Protein AF-A0A8T5YRN6-F1 (afdb_monomer_lite)

Organism: Escherichia coli (NCBI:txid562)

Secondary structure (DSSP, 8-state):
---HHHHHT--TTPPPP-PPPSSEEEEETTEEEEEEEEEEETTEEEEEE----------

Structure (mmCIF, N/CA/C/O backbone):
data_AF-A0A8T5YRN6-F1
#
_entry.id   AF-A0A8T5YRN6-F1
#
loop_
_atom_site.group_PDB
_atom_site.id
_atom_site.type_symbol
_atom_site.label_atom_id
_atom_site.label_alt_id
_atom_site.label_comp_id
_atom_site.label_asym_id
_atom_site.label_entity_id
_atom_site.label_seq_id
_atom_site.pdbx_PDB_ins_code
_atom_site.Cartn_x
_atom_site.Cartn_y
_atom_site.Cartn_z
_atom_site.occupancy
_atom_site.B_iso_or_equiv
_atom_site.auth_seq_id
_atom_site.auth_comp_id
_atom_site.auth_asym_id
_atom_site.auth_atom_id
_atom_site.pdbx_PDB_model_num
ATOM 1 N N . SER A 1 1 ? 15.511 4.054 -0.303 1.00 73.94 1 SER A N 1
ATOM 2 C CA . SER A 1 1 ? 15.008 4.808 -1.469 1.00 73.94 1 SER A CA 1
ATOM 3 C C . SER A 1 1 ? 15.604 4.201 -2.726 1.00 73.94 1 SER A C 1
ATOM 5 O O . SER A 1 1 ? 16.713 3.688 -2.663 1.00 73.94 1 SER A O 1
ATOM 7 N N . MET A 1 2 ? 14.856 4.207 -3.827 1.00 87.31 2 MET A N 1
ATOM 8 C CA . MET A 1 2 ? 15.276 3.665 -5.125 1.00 87.31 2 MET A CA 1
ATOM 9 C C . MET A 1 2 ? 15.724 4.818 -6.032 1.00 87.31 2 MET A C 1
ATOM 11 O O . MET A 1 2 ? 15.143 5.903 -5.950 1.00 87.31 2 MET A O 1
ATOM 15 N N . ASN A 1 3 ? 16.771 4.626 -6.840 1.00 92.81 3 ASN A N 1
ATOM 16 C CA . ASN A 1 3 ? 17.280 5.689 -7.711 1.00 92.81 3 ASN A CA 1
ATOM 17 C C . ASN A 1 3 ? 16.580 5.679 -9.091 1.00 92.81 3 ASN A C 1
ATOM 19 O O . ASN A 1 3 ? 15.814 4.774 -9.419 1.00 92.81 3 ASN A O 1
ATOM 23 N N . VAL A 1 4 ? 16.828 6.710 -9.908 1.00 94.69 4 VAL A N 1
ATOM 24 C CA . VAL A 1 4 ? 16.190 6.862 -11.232 1.00 94.69 4 VAL A CA 1
ATOM 25 C C . VAL A 1 4 ? 16.612 5.767 -12.218 1.00 94.69 4 VAL A C 1
ATOM 27 O O . VAL A 1 4 ? 15.800 5.340 -13.035 1.00 94.69 4 VAL A O 1
ATOM 30 N N . ALA A 1 5 ? 17.861 5.301 -12.146 1.00 93.75 5 ALA A N 1
ATOM 31 C CA . ALA A 1 5 ? 18.337 4.224 -13.007 1.00 93.75 5 ALA A CA 1
ATOM 32 C C . ALA A 1 5 ? 17.618 2.908 -12.682 1.00 93.75 5 ALA A C 1
ATOM 34 O O . ALA A 1 5 ? 17.167 2.234 -13.602 1.00 93.75 5 ALA A O 1
ATOM 35 N N . ASP A 1 6 ? 17.430 2.596 -11.397 1.00 91.62 6 ASP A N 1
ATOM 36 C CA . ASP A 1 6 ? 16.691 1.413 -10.944 1.00 91.62 6 ASP A CA 1
ATOM 37 C C . ASP A 1 6 ? 15.231 1.454 -11.431 1.00 91.62 6 ASP A C 1
ATOM 39 O O . ASP A 1 6 ? 14.726 0.474 -11.976 1.00 91.62 6 ASP A O 1
ATOM 43 N N . LEU A 1 7 ? 14.568 2.614 -11.309 1.00 91.75 7 LEU A N 1
ATOM 44 C CA . LEU A 1 7 ? 13.194 2.831 -11.785 1.00 91.75 7 LEU A CA 1
ATOM 45 C C . LEU A 1 7 ? 13.040 2.564 -13.289 1.00 91.75 7 LEU A C 1
ATOM 47 O O . LEU A 1 7 ? 12.046 1.980 -13.715 1.00 91.75 7 LEU A O 1
ATOM 51 N N . ALA A 1 8 ? 14.020 2.981 -14.094 1.00 95.00 8 ALA A N 1
ATOM 52 C CA . ALA A 1 8 ? 13.988 2.823 -15.547 1.00 95.00 8 ALA A CA 1
ATOM 53 C C . ALA A 1 8 ? 14.157 1.366 -16.014 1.00 95.00 8 ALA A C 1
ATOM 55 O O . ALA A 1 8 ? 13.905 1.072 -17.181 1.00 95.00 8 ALA A O 1
ATOM 56 N N . GLN A 1 9 ? 14.610 0.470 -15.133 1.00 94.88 9 GLN A N 1
ATOM 57 C CA . GLN A 1 9 ? 14.842 -0.944 -15.440 1.00 94.88 9 GLN A CA 1
ATOM 58 C C . GLN A 1 9 ? 13.715 -1.869 -14.948 1.00 94.88 9 GLN A C 1
ATOM 60 O O . GLN A 1 9 ? 13.795 -3.077 -15.179 1.00 94.88 9 GLN A O 1
ATOM 65 N N . ILE A 1 10 ? 12.673 -1.330 -14.299 1.00 95.31 10 ILE A N 1
ATOM 66 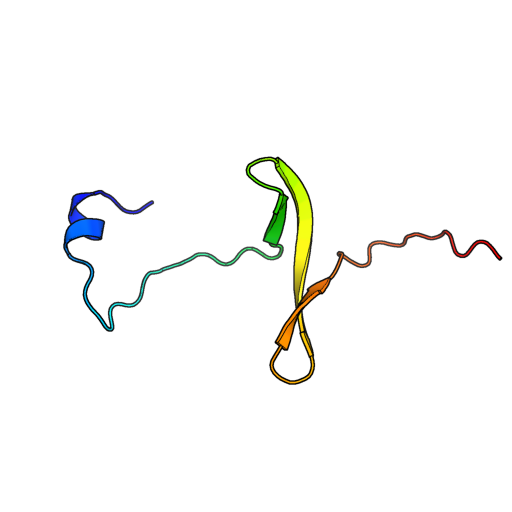C CA . ILE A 1 10 ? 11.536 -2.120 -13.808 1.00 95.31 10 ILE A CA 1
ATOM 67 C C . ILE A 1 10 ? 10.820 -2.790 -14.981 1.00 95.31 10 ILE A C 1
ATOM 69 O O . ILE A 1 10 ? 10.406 -2.137 -15.942 1.00 95.31 10 ILE A O 1
ATOM 73 N N . LYS A 1 11 ? 10.610 -4.099 -14.866 1.00 96.75 11 LYS A N 1
ATOM 74 C CA . LYS A 1 11 ? 9.830 -4.904 -15.810 1.00 96.75 11 LYS A CA 1
ATOM 75 C C . LYS A 1 11 ? 8.720 -5.671 -15.100 1.00 96.75 11 LYS A C 1
ATOM 77 O O . LYS A 1 11 ? 8.707 -5.835 -13.881 1.00 96.75 11 LYS A O 1
ATOM 82 N N . ALA A 1 12 ? 7.771 -6.167 -15.891 1.00 96.94 12 ALA A N 1
ATOM 83 C CA . ALA A 1 12 ? 6.705 -7.023 -15.386 1.00 96.94 12 ALA A CA 1
ATOM 84 C C . ALA A 1 12 ? 7.290 -8.244 -14.654 1.00 96.94 12 ALA A C 1
ATOM 86 O O . ALA A 1 12 ? 8.165 -8.932 -15.182 1.00 96.94 12 ALA A O 1
ATOM 87 N N . GLY A 1 13 ? 6.783 -8.503 -13.448 1.00 96.19 13 GLY A N 1
ATOM 88 C CA . GLY A 1 13 ? 7.234 -9.602 -12.592 1.00 96.19 13 GLY A CA 1
ATOM 89 C C . GLY A 1 13 ? 8.364 -9.246 -11.623 1.00 96.19 13 GLY A C 1
ATOM 90 O O . GLY A 1 13 ? 8.690 -10.077 -10.779 1.00 96.19 13 GLY A O 1
ATOM 91 N N . ASP A 1 14 ? 8.937 -8.041 -11.693 1.00 95.06 14 ASP A N 1
ATOM 92 C CA . ASP A 1 14 ? 9.893 -7.596 -10.678 1.00 95.06 14 ASP A CA 1
ATOM 93 C C . ASP A 1 14 ? 9.197 -7.387 -9.322 1.00 95.06 14 ASP A C 1
ATOM 95 O O . ASP A 1 14 ? 8.086 -6.858 -9.238 1.00 95.06 14 ASP A O 1
ATOM 99 N N . ILE A 1 15 ? 9.876 -7.786 -8.244 1.00 91.81 15 ILE A N 1
ATOM 100 C CA . ILE A 1 15 ? 9.414 -7.600 -6.865 1.00 91.81 15 ILE A CA 1
ATOM 101 C C . ILE A 1 15 ? 10.114 -6.371 -6.295 1.00 91.81 15 ILE A C 1
ATOM 103 O O . ILE A 1 15 ? 11.338 -6.350 -6.166 1.00 91.81 15 ILE A O 1
ATOM 107 N N . LEU A 1 16 ? 9.334 -5.353 -5.932 1.00 91.12 16 LEU A N 1
ATOM 108 C CA . LEU A 1 16 ? 9.859 -4.146 -5.305 1.00 91.12 16 LEU A CA 1
ATOM 109 C C . LEU A 1 16 ? 9.908 -4.336 -3.783 1.00 91.12 16 LEU A C 1
ATOM 111 O O . LEU A 1 16 ? 8.863 -4.583 -3.175 1.00 91.12 16 LEU A O 1
ATOM 115 N N . PRO A 1 17 ? 11.085 -4.221 -3.145 1.00 86.69 17 PRO A N 1
ATOM 116 C CA . PRO A 1 17 ? 11.171 -4.302 -1.698 1.00 86.69 17 PRO A CA 1
ATOM 117 C C . PRO A 1 17 ? 10.491 -3.078 -1.080 1.00 86.69 17 PRO A C 1
ATOM 119 O O . PRO A 1 17 ? 10.871 -1.937 -1.354 1.00 86.69 17 PRO A O 1
ATOM 122 N N . ILE A 1 18 ? 9.501 -3.321 -0.224 1.00 85.62 18 ILE A N 1
ATOM 123 C CA . ILE A 1 18 ? 8.840 -2.285 0.569 1.00 85.62 18 ILE A CA 1
ATOM 124 C C . ILE A 1 18 ? 8.944 -2.630 2.052 1.00 85.62 18 ILE A C 1
ATOM 126 O O . ILE A 1 18 ? 8.838 -3.793 2.438 1.00 85.62 18 ILE A O 1
ATOM 130 N N . SER A 1 19 ? 9.124 -1.608 2.882 1.00 85.12 19 SER A N 1
ATOM 131 C CA . SER A 1 19 ? 8.916 -1.730 4.322 1.00 85.12 19 SER A CA 1
ATOM 132 C C . SER A 1 19 ? 7.464 -1.382 4.613 1.00 85.12 19 SER A C 1
ATOM 134 O O . SER A 1 19 ? 7.035 -0.262 4.338 1.00 85.12 19 SER A O 1
ATOM 136 N N . LEU A 1 20 ? 6.707 -2.334 5.150 1.00 82.06 20 LEU A N 1
ATOM 137 C CA . LEU A 1 20 ? 5.359 -2.078 5.649 1.00 82.06 20 LEU A CA 1
ATOM 138 C C . LEU A 1 20 ? 5.461 -1.541 7.078 1.00 82.06 20 LEU A C 1
ATOM 140 O O . LEU A 1 20 ? 6.122 -2.144 7.923 1.00 82.06 20 LEU A O 1
ATOM 144 N N . GLY A 1 21 ? 4.845 -0.384 7.318 1.00 86.06 21 GLY A N 1
ATOM 145 C CA . GLY A 1 21 ? 4.674 0.154 8.664 1.00 86.06 21 GLY A CA 1
ATOM 146 C C . GLY A 1 21 ? 3.579 -0.593 9.426 1.00 86.06 21 GLY A C 1
ATOM 147 O O . GLY A 1 21 ? 2.764 -1.294 8.830 1.00 86.06 21 GLY A O 1
ATOM 148 N N . GLU A 1 22 ? 3.543 -0.418 10.748 1.00 88.44 22 GLU A N 1
ATOM 149 C CA . GLU A 1 22 ? 2.469 -0.963 11.595 1.00 88.44 22 GLU A CA 1
ATOM 150 C C . GLU A 1 22 ? 1.122 -0.264 11.344 1.00 88.44 22 GLU A C 1
ATOM 152 O O . GLU A 1 22 ? 0.067 -0.858 11.542 1.00 88.44 22 GLU A O 1
ATOM 157 N N . THR A 1 23 ? 1.158 0.991 10.883 1.00 91.38 23 THR A N 1
ATOM 158 C CA . THR A 1 23 ? -0.008 1.804 10.511 1.00 91.38 23 THR A CA 1
ATOM 159 C C . THR A 1 23 ? 0.241 2.531 9.188 1.00 91.38 23 THR A C 1
ATOM 161 O O . THR A 1 23 ? 1.385 2.673 8.745 1.00 91.38 23 THR A O 1
ATOM 164 N N . PHE A 1 24 ? -0.838 2.987 8.551 1.00 90.62 24 PHE A N 1
ATOM 165 C CA . PHE A 1 24 ? -0.832 3.615 7.231 1.00 90.62 24 PHE A CA 1
ATOM 166 C C . PHE A 1 24 ? -1.486 4.996 7.276 1.00 90.62 24 PHE A C 1
ATOM 168 O O . PHE A 1 24 ? -2.576 5.123 7.837 1.00 90.62 24 PHE A O 1
ATOM 175 N N . PRO A 1 25 ? -0.871 6.022 6.666 1.00 91.00 25 PRO A N 1
ATOM 176 C CA . PRO A 1 25 ? -1.441 7.360 6.636 1.00 91.00 25 PRO A CA 1
ATOM 177 C C . PRO A 1 25 ? -2.684 7.400 5.740 1.00 91.00 25 PRO A C 1
ATOM 179 O O . PRO A 1 25 ? -2.660 6.965 4.586 1.00 91.00 25 PRO A O 1
ATOM 182 N N . VAL A 1 26 ? -3.767 7.965 6.263 1.00 91.25 26 VAL A N 1
ATOM 183 C CA . VAL A 1 26 ? -4.999 8.264 5.530 1.00 91.25 26 VAL A CA 1
ATOM 184 C C . VAL A 1 26 ? -4.979 9.739 5.174 1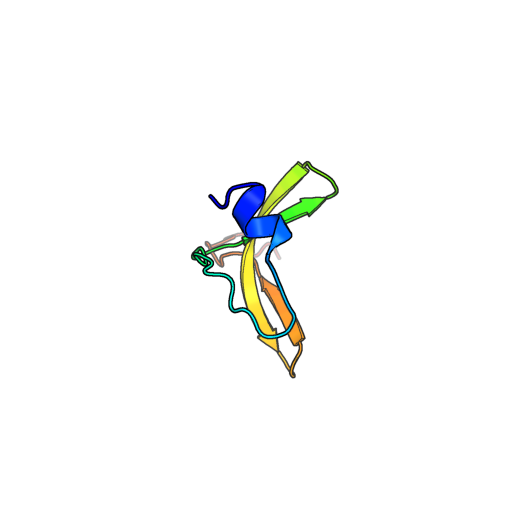.00 91.25 26 VAL A C 1
ATOM 186 O O . VAL A 1 26 ? -4.946 10.590 6.059 1.00 91.25 26 V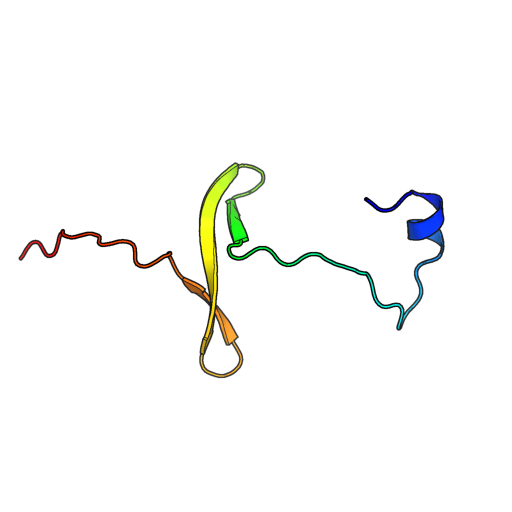AL A O 1
ATOM 189 N N . ALA A 1 27 ? -4.996 10.056 3.882 1.00 91.31 27 ALA A N 1
ATOM 190 C CA . ALA A 1 27 ? -4.859 11.425 3.396 1.00 91.31 27 ALA A CA 1
ATOM 191 C C . ALA A 1 27 ? -5.959 11.805 2.401 1.00 91.31 27 ALA A C 1
ATOM 193 O O . ALA A 1 27 ? -6.423 10.977 1.615 1.00 91.31 27 ALA A O 1
ATOM 194 N N . ILE A 1 28 ? -6.326 13.089 2.395 1.00 93.62 28 ILE A N 1
ATOM 195 C CA . ILE A 1 28 ? -7.091 13.713 1.309 1.00 93.62 28 ILE A CA 1
ATOM 196 C C . ILE A 1 28 ? -6.143 14.648 0.562 1.00 93.62 28 ILE A C 1
ATOM 198 O O . ILE A 1 28 ? -5.634 15.627 1.110 1.00 93.62 28 ILE A O 1
ATOM 202 N N . GLY A 1 29 ? -5.885 14.337 -0.709 1.00 94.88 29 GLY A N 1
ATOM 203 C CA . GLY A 1 29 ? -4.852 15.025 -1.477 1.00 94.88 29 GLY A CA 1
ATOM 204 C C . GLY A 1 29 ? -3.471 14.789 -0.863 1.00 94.88 29 GLY A C 1
ATOM 205 O O . GLY A 1 29 ? -3.024 13.650 -0.776 1.00 94.88 29 GLY A O 1
ATOM 206 N N . GLN A 1 30 ? -2.800 15.867 -0.450 1.00 92.81 30 GLN A N 1
ATOM 207 C CA . GLN A 1 30 ? -1.483 15.816 0.207 1.00 92.81 30 GLN A CA 1
ATOM 208 C C . GLN A 1 30 ? -1.559 16.000 1.731 1.00 92.81 30 GLN A C 1
ATOM 210 O O . GLN A 1 30 ? -0.525 16.042 2.393 1.00 92.81 30 GLN A O 1
ATOM 215 N N . SER A 1 31 ? -2.762 16.138 2.292 1.00 94.00 31 SER A N 1
ATOM 216 C CA . SER A 1 31 ? -2.955 16.362 3.724 1.00 94.00 31 SER A CA 1
ATOM 217 C C . SER A 1 31 ? -3.338 15.061 4.415 1.00 94.00 31 SER A C 1
ATOM 219 O O . SER A 1 31 ? -4.420 14.523 4.173 1.00 94.00 31 SER A O 1
ATOM 221 N N . GLU A 1 32 ? -2.447 14.567 5.274 1.00 92.94 32 GLU A N 1
ATOM 222 C CA . GLU A 1 32 ? -2.729 13.444 6.169 1.00 92.94 32 GLU A CA 1
ATOM 223 C C . GLU A 1 32 ? -3.750 13.855 7.234 1.00 92.94 32 GLU A C 1
ATOM 225 O O . GLU A 1 32 ? -3.688 14.954 7.787 1.00 92.94 32 GLU A O 1
ATOM 230 N N . LEU A 1 33 ? -4.704 12.966 7.492 1.00 90.81 33 LEU A N 1
ATOM 231 C CA . LEU A 1 33 ? -5.762 13.137 8.479 1.00 90.81 33 LEU A CA 1
ATOM 232 C C . LEU A 1 33 ? -5.450 12.351 9.754 1.00 90.81 33 LEU A C 1
ATOM 234 O O . LEU A 1 33 ? -5.538 12.896 10.850 1.00 90.81 33 LEU A O 1
ATOM 238 N N . PHE A 1 34 ? -5.106 11.070 9.603 1.00 90.19 34 PHE A N 1
ATOM 239 C CA . PHE A 1 34 ? -4.776 10.151 10.693 1.00 90.19 34 PHE A CA 1
ATOM 240 C C . PHE A 1 34 ? -4.047 8.915 10.156 1.00 90.19 34 PHE A C 1
ATOM 242 O O . PHE A 1 34 ? -4.039 8.671 8.949 1.00 90.19 34 PHE A O 1
ATOM 249 N N . SER A 1 35 ? -3.483 8.101 11.050 1.00 91.44 35 SER A N 1
ATOM 250 C CA . SER A 1 35 ? -2.895 6.802 10.706 1.00 91.44 35 SER A CA 1
ATOM 251 C C . SER A 1 35 ? -3.840 5.655 11.096 1.00 91.44 35 SER A C 1
ATOM 253 O O . SER A 1 35 ? -4.411 5.654 12.187 1.00 91.44 35 SER A O 1
ATOM 255 N N . ALA A 1 36 ? -4.009 4.676 10.210 1.00 92.69 36 ALA A N 1
ATOM 256 C CA . ALA A 1 36 ? -4.967 3.579 10.335 1.00 92.69 36 ALA A CA 1
ATOM 257 C C . ALA A 1 36 ? -4.299 2.201 10.248 1.00 92.69 36 ALA A C 1
ATOM 259 O O . ALA A 1 36 ? -3.200 2.056 9.710 1.00 92.69 36 ALA A O 1
ATOM 260 N N . LEU A 1 37 ? -4.992 1.172 10.727 1.00 92.25 37 LEU A N 1
ATOM 261 C CA . LEU A 1 37 ? -4.665 -0.224 10.448 1.00 92.25 37 LEU A CA 1
ATOM 262 C C . LEU A 1 37 ? -5.366 -0.666 9.166 1.00 92.25 37 LEU A C 1
ATOM 264 O O . LEU A 1 37 ? -6.495 -0.254 8.896 1.00 92.25 37 LEU A O 1
ATOM 268 N N . ILE A 1 38 ? -4.712 -1.537 8.402 1.00 91.00 38 ILE A N 1
ATOM 269 C CA . ILE A 1 38 ? -5.370 -2.255 7.312 1.00 91.00 38 ILE A CA 1
ATOM 270 C C . ILE A 1 38 ? -6.000 -3.514 7.901 1.00 91.00 38 ILE A C 1
ATOM 272 O O . ILE A 1 38 ? -5.311 -4.328 8.514 1.00 91.00 38 ILE A O 1
ATOM 276 N N . VAL A 1 39 ? -7.302 -3.674 7.694 1.00 92.31 39 VAL A N 1
ATOM 277 C CA . VAL A 1 39 ? -8.060 -4.864 8.094 1.00 92.31 39 VAL A CA 1
ATOM 278 C C . VAL A 1 39 ? -8.761 -5.465 6.885 1.00 92.31 39 VAL A C 1
ATOM 280 O O . VAL A 1 39 ? -9.101 -4.753 5.943 1.00 92.31 39 VAL A O 1
ATOM 283 N N . GLU A 1 40 ? -8.981 -6.773 6.902 1.00 94.12 40 GLU A N 1
ATOM 284 C CA . GLU A 1 40 ? -9.697 -7.487 5.847 1.00 94.12 40 GLU A CA 1
ATOM 285 C C . GLU A 1 40 ? -11.103 -7.879 6.326 1.00 94.12 40 GLU A C 1
ATOM 287 O O . GLU A 1 40 ? -11.255 -8.440 7.410 1.00 94.12 40 GLU A O 1
ATOM 292 N N . ASP A 1 41 ? -12.126 -7.614 5.512 1.00 94.06 41 ASP A N 1
ATOM 293 C CA . ASP A 1 41 ? -13.468 -8.192 5.654 1.00 94.06 41 ASP A CA 1
ATOM 294 C C . ASP A 1 41 ? -14.001 -8.595 4.273 1.00 94.06 41 ASP A C 1
ATOM 296 O O . ASP A 1 41 ? -14.091 -7.768 3.366 1.00 94.06 41 ASP A O 1
ATOM 300 N N . LYS A 1 42 ? -14.369 -9.873 4.112 1.00 95.00 42 LYS A N 1
ATOM 301 C CA . LYS A 1 42 ? -14.957 -10.437 2.877 1.00 95.00 42 LYS A CA 1
ATOM 302 C C . LYS A 1 42 ? -14.188 -10.045 1.607 1.00 95.00 42 LYS A C 1
ATOM 304 O O . LYS A 1 42 ? -14.756 -9.423 0.705 1.00 95.00 42 LYS A O 1
ATOM 309 N N . ASP A 1 43 ? -12.897 -10.375 1.567 1.00 95.25 43 ASP A N 1
ATOM 310 C CA . ASP A 1 43 ? -11.987 -10.105 0.443 1.00 95.25 43 ASP A CA 1
ATOM 311 C C . ASP A 1 43 ? -11.788 -8.609 0.128 1.00 95.25 43 ASP A C 1
ATOM 313 O O . ASP A 1 43 ? -11.294 -8.238 -0.941 1.00 95.25 43 ASP A O 1
ATOM 317 N N . LYS A 1 44 ? -12.183 -7.718 1.044 1.00 94.94 44 LYS A N 1
ATOM 318 C CA . LYS A 1 44 ? -11.985 -6.273 0.923 1.00 94.94 44 LYS A CA 1
ATOM 319 C C . LYS A 1 44 ? -11.086 -5.775 2.036 1.00 94.94 44 LYS A C 1
ATOM 321 O O . LYS A 1 44 ? -11.247 -6.144 3.195 1.00 94.94 44 LYS A O 1
ATOM 326 N N . LEU A 1 45 ? -10.171 -4.886 1.668 1.00 92.62 45 LEU A N 1
ATOM 327 C CA . LEU A 1 45 ? -9.329 -4.173 2.616 1.00 92.62 45 LEU A CA 1
ATOM 328 C C . LEU A 1 45 ? -10.020 -2.883 3.056 1.00 92.62 45 LEU A C 1
ATOM 330 O O . LEU A 1 45 ? -10.507 -2.110 2.228 1.00 92.62 45 LEU A O 1
ATOM 334 N N . PHE A 1 46 ? -10.025 -2.651 4.361 1.00 91.44 46 PHE A N 1
ATOM 335 C CA . PHE A 1 46 ? -10.553 -1.463 5.010 1.00 91.44 46 PHE A CA 1
ATOM 336 C C . PHE A 1 46 ? -9.473 -0.801 5.855 1.00 91.44 46 PHE A C 1
ATOM 338 O O . PHE A 1 46 ? -8.501 -1.429 6.271 1.00 91.44 46 PHE A O 1
ATOM 345 N N . LEU A 1 47 ? -9.683 0.483 6.120 1.00 91.44 47 LEU A N 1
ATOM 346 C CA . LEU A 1 47 ? -8.895 1.257 7.064 1.00 91.44 47 LEU A CA 1
ATOM 347 C C . LEU A 1 47 ? -9.685 1.327 8.370 1.00 91.44 47 LEU A C 1
ATOM 349 O O . LEU A 1 47 ? -10.819 1.808 8.370 1.00 91.44 47 LEU A O 1
ATOM 353 N N . SER A 1 48 ? -9.109 0.841 9.464 1.00 85.38 48 SER A N 1
ATOM 354 C CA . SER A 1 48 ? -9.684 0.981 10.802 1.00 85.38 48 SER A CA 1
ATOM 355 C C . SER A 1 48 ? -8.831 1.915 11.648 1.00 85.38 48 SER A C 1
ATOM 357 O O . SER A 1 48 ? -7.602 1.875 11.581 1.00 85.38 48 SER A O 1
ATOM 359 N N . GLU A 1 49 ? -9.462 2.729 12.489 1.00 75.00 49 GLU A N 1
ATOM 360 C CA . GLU A 1 49 ? -8.725 3.468 13.513 1.00 75.00 49 GLU A CA 1
ATOM 361 C C . GLU A 1 49 ? -8.007 2.496 14.460 1.00 75.00 49 GLU A C 1
ATOM 363 O O . GLU A 1 49 ? -8.472 1.378 14.712 1.00 75.00 49 GLU A O 1
ATOM 368 N N . LEU A 1 50 ? -6.864 2.922 15.004 1.00 65.38 50 LEU A N 1
ATOM 369 C CA . LEU A 1 50 ? -6.284 2.246 16.157 1.00 65.38 50 LEU A CA 1
ATOM 370 C C . LEU A 1 50 ? -7.314 2.376 17.286 1.00 65.38 50 LEU A C 1
ATOM 372 O O . LEU A 1 50 ? -7.648 3.495 17.668 1.00 65.38 50 LEU A O 1
ATOM 376 N N . ALA A 1 51 ? -7.833 1.266 17.810 1.00 55.28 51 ALA A N 1
ATOM 377 C CA . ALA A 1 51 ? -8.769 1.276 18.933 1.00 55.28 51 ALA A CA 1
ATOM 378 C C . ALA A 1 51 ? -8.065 1.709 20.238 1.00 55.28 51 ALA A C 1
ATOM 380 O O . ALA A 1 51 ? -7.921 0.940 21.184 1.00 55.28 51 ALA A O 1
ATOM 381 N N . GLY A 1 52 ? -7.586 2.947 20.296 1.00 49.16 52 GLY A N 1
ATOM 382 C CA . GLY A 1 52 ? -7.192 3.622 21.517 1.00 49.16 52 GLY A CA 1
ATOM 383 C C . GLY A 1 52 ? -8.428 4.288 22.089 1.00 49.16 52 GLY A C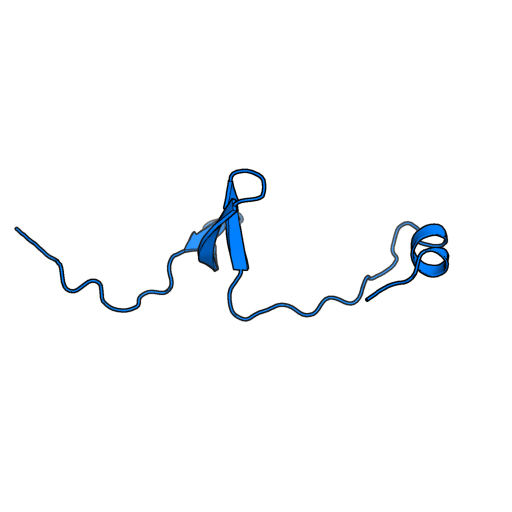 1
ATOM 384 O O . GLY A 1 52 ? -8.767 5.377 21.651 1.00 49.16 52 GLY A O 1
ATOM 385 N N . LYS A 1 53 ? -9.119 3.594 23.006 1.00 47.62 53 LYS A N 1
ATOM 386 C CA . LYS A 1 53 ? -10.176 4.104 23.902 1.00 47.62 53 LYS A CA 1
ATOM 387 C C . LYS A 1 53 ? -10.653 5.534 23.586 1.00 47.62 53 LYS A C 1
ATOM 389 O O . LYS A 1 53 ? -10.21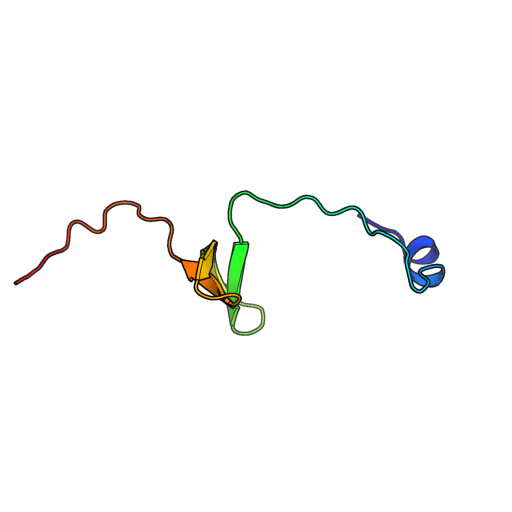9 6.491 24.221 1.00 47.62 53 LYS A O 1
ATOM 394 N N . ASN A 1 54 ? -11.641 5.665 22.710 1.00 47.97 54 ASN A N 1
ATOM 395 C CA . ASN A 1 54 ? -12.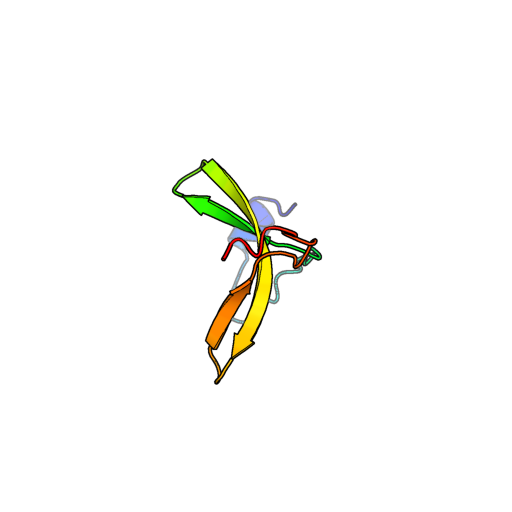599 6.746 22.883 1.00 47.97 54 ASN A CA 1
ATOM 396 C C . ASN A 1 54 ? -13.584 6.271 23.956 1.00 47.97 54 ASN A C 1
ATOM 398 O O . ASN A 1 54 ? -14.610 5.662 23.662 1.00 47.97 54 ASN A O 1
ATOM 402 N N . GLU A 1 55 ? -13.227 6.500 25.223 1.00 47.25 55 GLU A N 1
ATOM 403 C CA . GLU A 1 55 ? -14.174 6.522 26.342 1.00 47.25 55 GLU A CA 1
ATOM 404 C C . GLU A 1 55 ? -15.111 7.720 26.151 1.00 47.25 55 GLU A C 1
ATOM 406 O O . GLU A 1 55 ? -15.028 8.691 26.879 1.00 47.25 55 GLU A O 1
ATOM 411 N N . ASN A 1 56 ? -15.961 7.680 25.129 1.00 46.69 56 ASN A N 1
ATOM 412 C CA . ASN A 1 56 ? -17.095 8.582 24.962 1.00 46.69 56 ASN A CA 1
ATOM 413 C C . ASN A 1 56 ? -18.261 7.768 24.389 1.00 46.69 56 ASN A C 1
ATOM 415 O O . ASN A 1 56 ? -18.800 8.062 23.325 1.00 46.69 56 ASN A O 1
ATOM 419 N N . SER A 1 57 ? -18.645 6.719 25.119 1.00 45.38 57 SER A N 1
ATOM 420 C CA . SER A 1 57 ? -20.030 6.255 25.109 1.00 45.38 57 SER A CA 1
ATOM 421 C C . SER A 1 57 ? -20.852 7.302 25.858 1.00 45.38 57 SER A C 1
ATOM 423 O O . SER A 1 57 ? -20.998 7.217 27.076 1.00 45.38 57 SER A O 1
ATOM 425 N N . HIS A 1 58 ? -21.327 8.323 25.152 1.00 45.34 58 HIS A N 1
ATOM 426 C CA . HIS A 1 58 ? -22.362 9.209 25.669 1.00 45.34 58 HIS A CA 1
ATOM 427 C C . HIS A 1 58 ? -23.702 8.822 25.038 1.00 45.34 58 HIS A C 1
ATOM 429 O O . HIS A 1 58 ? -23.890 9.035 23.846 1.00 45.34 58 HIS A O 1
ATOM 435 N N . GLU A 1 59 ? -24.529 8.226 25.908 1.00 39.47 59 GLU A N 1
ATOM 436 C CA . GLU A 1 59 ? -25.997 8.037 25.914 1.00 39.47 59 GLU A CA 1
ATOM 437 C C . GLU A 1 59 ? -26.707 7.462 24.677 1.00 39.47 59 GLU A C 1
ATOM 439 O O . GLU A 1 59 ? -26.799 8.128 23.625 1.00 39.47 59 GLU A O 1
#

Sequence (59 aa):
SMNVADLAQIKAGDILPISLGETFPVAIGQSELFSALIVEDKDKLFLSELAGKNENSHE

pLDDT: mean 84.0, std 16.63, range [39.47, 96.94]

Radius of gyration: 17.52 Å; chains: 1; bounding box: 44×27×42 Å

Foldseek 3Di:
DDDPVRVVPDDPPDDDDDDDDQWDFDDDPPHTDDTFHWDDDPNDTDTHHDPPDPPPPDD